Protein AF-A0A7S1CUL6-F1 (afdb_monomer_lite)

Structure (mmCIF, N/CA/C/O backbone):
data_AF-A0A7S1CUL6-F1
#
_entry.id   AF-A0A7S1CUL6-F1
#
loop_
_atom_site.group_PDB
_atom_site.id
_atom_site.type_symbol
_atom_site.label_atom_id
_atom_site.label_alt_id
_atom_site.label_comp_id
_atom_site.label_asym_id
_atom_site.label_entity_id
_atom_site.label_seq_id
_atom_site.pdbx_PDB_ins_code
_atom_site.Cartn_x
_atom_site.Cartn_y
_atom_site.Cartn_z
_atom_site.occupancy
_atom_site.B_iso_or_equiv
_atom_site.auth_seq_id
_atom_site.auth_comp_id
_atom_site.auth_asym_id
_atom_site.auth_atom_id
_atom_site.pdbx_PDB_model_num
ATOM 1 N N . SER A 1 1 ? -59.981 22.164 7.977 1.00 44.12 1 SER A N 1
ATOM 2 C CA . SER A 1 1 ? -59.259 21.421 6.934 1.00 44.12 1 SER A CA 1
ATOM 3 C C . SER A 1 1 ? -58.097 20.698 7.563 1.00 44.12 1 SER A C 1
ATOM 5 O O . SER A 1 1 ? -57.287 21.326 8.230 1.00 44.12 1 SER A O 1
ATOM 7 N N . ASN A 1 2 ? -58.126 19.378 7.432 1.00 44.59 2 ASN A N 1
ATOM 8 C CA . ASN A 1 2 ? -57.125 18.428 7.882 1.00 44.59 2 ASN A CA 1
ATOM 9 C C . ASN A 1 2 ? -56.043 18.311 6.802 1.00 44.59 2 ASN A C 1
ATOM 11 O O . ASN A 1 2 ? -56.402 18.066 5.654 1.00 44.59 2 ASN A O 1
ATOM 15 N N . THR A 1 3 ? -54.771 18.431 7.167 1.00 45.06 3 THR A N 1
ATOM 16 C CA . THR A 1 3 ? -53.662 17.840 6.403 1.00 45.06 3 THR A CA 1
ATOM 17 C C . THR A 1 3 ? -52.519 17.554 7.366 1.00 45.06 3 THR A C 1
ATOM 19 O O . THR A 1 3 ? -51.731 18.438 7.699 1.00 45.06 3 THR A O 1
ATOM 22 N N . ASN A 1 4 ? -52.481 16.296 7.810 1.00 48.25 4 ASN A N 1
ATOM 23 C CA . ASN A 1 4 ? -51.274 15.594 8.224 1.00 48.25 4 ASN A CA 1
ATOM 24 C C . ASN A 1 4 ? -50.180 15.808 7.172 1.00 48.25 4 ASN A C 1
ATOM 26 O O . ASN A 1 4 ? -50.456 15.687 5.977 1.00 48.25 4 ASN A O 1
ATOM 30 N N . ASN A 1 5 ? -48.948 16.055 7.605 1.00 57.91 5 ASN A N 1
ATOM 31 C CA . ASN A 1 5 ? -47.791 15.762 6.772 1.00 57.91 5 ASN A CA 1
ATOM 32 C C . ASN A 1 5 ? -46.821 14.933 7.608 1.00 57.91 5 ASN A C 1
ATOM 34 O O . ASN A 1 5 ? -45.945 15.451 8.300 1.00 57.91 5 ASN A O 1
ATOM 38 N N . ASP A 1 6 ? -47.104 13.635 7.605 1.00 50.56 6 ASP A N 1
ATOM 39 C CA . ASP A 1 6 ? -46.290 12.596 8.202 1.00 50.56 6 ASP A CA 1
ATOM 40 C C . ASP A 1 6 ? -44.943 12.496 7.474 1.00 50.56 6 ASP A C 1
ATOM 42 O O . ASP A 1 6 ? -44.876 12.402 6.251 1.00 50.56 6 ASP A O 1
ATOM 46 N N . ASN A 1 7 ? -43.878 12.515 8.274 1.00 57.72 7 ASN A N 1
ATOM 47 C CA . ASN A 1 7 ? -42.681 11.684 8.173 1.00 57.72 7 ASN A CA 1
ATOM 48 C C . ASN A 1 7 ? -42.241 11.188 6.786 1.00 57.72 7 ASN A C 1
ATOM 50 O O . ASN A 1 7 ? -42.813 10.258 6.222 1.00 57.72 7 ASN A O 1
ATOM 54 N N . ASN A 1 8 ? -41.038 11.607 6.391 1.00 45.16 8 ASN A N 1
ATOM 55 C CA . ASN A 1 8 ? -40.081 10.644 5.852 1.00 45.16 8 ASN A CA 1
ATOM 56 C C . ASN A 1 8 ? -38.661 11.003 6.303 1.00 45.16 8 ASN A C 1
ATOM 58 O O . ASN A 1 8 ? -37.866 11.595 5.574 1.00 45.16 8 ASN A O 1
ATOM 62 N N . ASN A 1 9 ? -38.372 10.631 7.553 1.00 52.50 9 ASN A N 1
ATOM 63 C CA . ASN A 1 9 ? -37.016 10.382 8.025 1.00 52.50 9 ASN A CA 1
ATOM 64 C C . ASN A 1 9 ? -36.413 9.282 7.150 1.00 52.50 9 ASN A C 1
ATOM 66 O O . ASN A 1 9 ? -36.594 8.100 7.424 1.00 52.50 9 ASN A O 1
ATOM 70 N N . ASN A 1 10 ? -35.693 9.676 6.105 1.00 48.91 10 ASN A N 1
ATOM 71 C CA . ASN A 1 10 ? -34.771 8.785 5.414 1.00 48.91 10 ASN A CA 1
ATOM 72 C C . ASN A 1 10 ? -33.357 9.051 5.937 1.00 48.91 10 ASN A C 1
ATOM 74 O O . ASN A 1 10 ? -32.415 9.292 5.184 1.00 48.91 10 ASN A O 1
ATOM 78 N N . ASP A 1 11 ? -33.241 9.069 7.265 1.00 50.19 11 ASP A N 1
ATOM 79 C CA . ASP A 1 11 ? -31.957 9.019 7.932 1.00 50.19 11 ASP A CA 1
ATOM 80 C C . ASP A 1 11 ? -31.503 7.564 7.843 1.00 50.19 11 ASP A C 1
ATOM 82 O O . ASP A 1 11 ? -31.771 6.729 8.702 1.00 50.19 11 ASP A O 1
ATOM 86 N N . ASN A 1 12 ? -30.877 7.236 6.713 1.00 51.62 12 ASN A N 1
ATOM 87 C CA . ASN A 1 12 ? -30.235 5.951 6.464 1.00 51.62 12 ASN A CA 1
ATOM 88 C C . ASN A 1 12 ? -28.915 5.876 7.257 1.00 51.62 12 ASN A C 1
ATOM 90 O O . ASN A 1 12 ? -27.887 5.412 6.765 1.00 51.62 12 ASN A O 1
ATOM 94 N N . SER A 1 13 ? -28.936 6.376 8.495 1.00 50.34 13 SER A N 1
ATOM 95 C CA . SER A 1 13 ? -27.923 6.175 9.512 1.00 50.34 13 SER A CA 1
ATOM 96 C C . SER A 1 13 ? -28.114 4.758 10.042 1.00 50.34 13 SER A C 1
ATOM 98 O O . SER A 1 13 ? -28.490 4.521 11.188 1.00 50.34 13 SER A O 1
ATOM 100 N N . ALA A 1 14 ? -27.850 3.773 9.175 1.00 55.56 14 ALA A N 1
ATOM 101 C CA . ALA A 1 14 ? -27.471 2.452 9.634 1.00 55.56 14 ALA A CA 1
ATOM 102 C C . ALA A 1 14 ? -26.231 2.668 10.498 1.00 55.56 14 ALA A C 1
ATOM 104 O O . ALA A 1 14 ? -25.107 2.767 10.010 1.00 55.56 14 ALA A O 1
ATOM 105 N N . SER A 1 15 ? -26.480 2.861 11.789 1.00 53.47 15 SER A N 1
ATOM 106 C CA . SER A 1 15 ? -25.482 2.873 12.827 1.00 53.47 15 SER A CA 1
ATOM 107 C C . SER A 1 15 ? -24.585 1.679 12.541 1.00 53.47 15 SER A C 1
ATOM 109 O O . SER A 1 15 ? -25.021 0.533 12.651 1.00 53.47 15 SER A O 1
ATOM 111 N N . LEU A 1 16 ? -23.328 1.933 12.172 1.00 56.50 16 LEU A N 1
ATOM 112 C CA . LEU A 1 16 ? -22.283 0.912 12.064 1.00 56.50 16 LEU A CA 1
ATOM 113 C C . LEU A 1 16 ? -21.975 0.290 13.446 1.00 56.50 16 LEU A C 1
ATOM 115 O O . LEU A 1 16 ? -20.897 -0.265 13.644 1.00 56.50 16 LEU A O 1
ATOM 119 N N . SER A 1 17 ? -22.904 0.364 14.414 1.00 57.41 17 SER A N 1
ATOM 120 C CA . SER A 1 17 ? -22.901 -0.354 15.684 1.00 57.41 17 SER A CA 1
ATOM 121 C C . SER A 1 17 ? -22.843 -1.852 15.410 1.00 57.41 17 SER A C 1
ATOM 123 O O . SER A 1 17 ? -23.861 -2.526 15.267 1.00 57.41 17 SER A O 1
ATOM 125 N N . GLY A 1 18 ? -21.619 -2.349 15.289 1.00 66.94 18 GLY A N 1
ATOM 126 C CA . GLY A 1 18 ? -21.303 -3.738 14.989 1.00 66.94 18 GLY A CA 1
ATOM 127 C C . GLY A 1 18 ? -20.045 -3.898 14.136 1.00 66.94 18 GLY A C 1
ATOM 128 O O . GLY A 1 18 ? -19.354 -4.905 14.272 1.00 66.94 18 GLY A O 1
ATOM 129 N N . VAL A 1 19 ? -19.694 -2.911 13.301 1.00 70.12 19 VAL A N 1
ATOM 130 C CA . VAL A 1 19 ? -18.480 -2.972 12.475 1.00 70.12 19 VAL A CA 1
ATOM 131 C C . VAL A 1 19 ? -17.288 -2.476 13.282 1.00 70.12 19 VAL A C 1
ATOM 133 O O . VAL A 1 19 ? -17.027 -1.283 13.403 1.00 70.12 19 VAL A O 1
ATOM 136 N N . ASN A 1 20 ? -16.546 -3.427 13.838 1.00 82.69 20 ASN A N 1
ATOM 137 C CA . ASN A 1 20 ? -15.356 -3.137 14.636 1.00 82.69 20 ASN A CA 1
ATOM 138 C C . ASN A 1 20 ? -14.073 -3.066 13.794 1.00 82.69 20 ASN A C 1
ATOM 140 O O . ASN A 1 20 ? -13.080 -2.503 14.254 1.00 82.69 20 ASN A O 1
ATOM 144 N N . VAL A 1 21 ? -14.090 -3.630 12.579 1.00 90.25 21 VAL A N 1
ATOM 145 C CA . VAL A 1 21 ? -12.920 -3.753 11.701 1.00 90.25 21 VAL A CA 1
ATOM 146 C C . VAL A 1 21 ? -13.286 -3.399 10.259 1.00 90.25 21 VAL A C 1
ATOM 148 O O . VAL A 1 21 ? -14.269 -3.918 9.736 1.00 90.25 21 VAL A O 1
ATOM 151 N N . ALA A 1 22 ? -12.467 -2.578 9.598 1.00 92.56 22 ALA A N 1
ATOM 152 C CA . ALA A 1 22 ? -12.503 -2.378 8.147 1.00 92.56 22 ALA A CA 1
ATOM 153 C C . ALA A 1 22 ? -11.261 -2.975 7.476 1.00 92.56 22 ALA A C 1
ATOM 155 O O . ALA A 1 22 ? -10.144 -2.800 7.961 1.00 92.56 22 ALA A O 1
ATOM 156 N N . VAL A 1 23 ? -11.441 -3.648 6.339 1.00 94.69 23 VAL A N 1
ATOM 157 C CA . VAL A 1 23 ? -10.332 -4.151 5.515 1.00 94.69 23 VAL A CA 1
ATOM 158 C C . VAL A 1 23 ? -10.138 -3.212 4.329 1.00 94.69 23 VAL A C 1
ATOM 160 O O . VAL A 1 23 ? -11.070 -2.980 3.563 1.00 94.69 23 VAL A O 1
ATOM 163 N N . LEU A 1 24 ? -8.932 -2.667 4.184 1.00 95.50 24 LEU A N 1
ATOM 164 C CA . LEU A 1 24 ? -8.557 -1.775 3.092 1.00 95.50 24 LEU A CA 1
ATOM 165 C C . LEU A 1 24 ? -7.802 -2.578 2.027 1.00 95.50 24 LEU A C 1
ATOM 167 O O . LEU A 1 24 ? -6.673 -3.018 2.254 1.00 95.50 24 LEU A O 1
ATOM 171 N N . LEU A 1 25 ? -8.452 -2.764 0.876 1.00 94.94 25 LEU A N 1
ATOM 172 C CA . LEU A 1 25 ? -7.919 -3.429 -0.315 1.00 94.94 25 LEU A CA 1
ATOM 173 C C . LEU A 1 25 ? -7.830 -2.397 -1.446 1.00 94.94 25 LEU A C 1
ATOM 175 O O . LEU A 1 25 ? -8.803 -2.173 -2.163 1.00 94.94 25 LEU A O 1
ATOM 179 N N . ALA A 1 26 ? -6.690 -1.721 -1.571 1.00 95.38 26 ALA A N 1
ATOM 180 C CA . ALA A 1 26 ? -6.495 -0.626 -2.524 1.00 95.38 26 ALA A CA 1
ATOM 181 C C . ALA A 1 26 ? -5.061 -0.619 -3.081 1.00 95.38 26 ALA A C 1
ATOM 183 O O . ALA A 1 26 ? -4.177 -1.262 -2.518 1.00 95.38 26 ALA A O 1
ATOM 184 N N . GLY A 1 27 ? -4.827 0.085 -4.195 1.00 94.69 27 GLY A N 1
ATOM 185 C CA . GLY A 1 27 ? -3.489 0.278 -4.773 1.00 94.69 27 GLY A CA 1
ATOM 186 C C . GLY A 1 27 ? -3.174 -0.555 -6.023 1.00 94.69 27 GLY A C 1
ATOM 187 O O . GLY A 1 27 ? -2.260 -0.224 -6.770 1.00 94.69 27 GLY A O 1
ATOM 188 N N . THR A 1 28 ? -3.905 -1.647 -6.289 1.00 95.56 28 THR A N 1
ATOM 189 C CA . THR A 1 28 ? -3.596 -2.521 -7.446 1.00 95.56 28 THR A CA 1
ATOM 190 C C . THR A 1 28 ? -3.883 -1.835 -8.785 1.00 95.56 28 THR A C 1
ATOM 192 O O . THR A 1 28 ? -3.120 -2.001 -9.736 1.00 95.56 28 THR A O 1
ATOM 195 N N . ASN A 1 29 ? -4.963 -1.051 -8.855 1.00 94.88 29 ASN A N 1
ATOM 196 C CA . ASN A 1 29 ? -5.388 -0.365 -10.080 1.00 94.88 29 ASN A CA 1
ATOM 197 C C . ASN A 1 29 ? -4.544 0.875 -10.389 1.00 94.88 29 ASN A C 1
ATOM 199 O O . ASN A 1 29 ? -4.561 1.354 -11.515 1.00 94.88 29 ASN A O 1
ATOM 203 N N . ASP A 1 30 ? -3.794 1.361 -9.408 1.00 94.38 30 ASP A N 1
ATOM 204 C CA . ASP A 1 30 ? -2.888 2.494 -9.540 1.00 94.38 30 ASP A CA 1
ATOM 205 C C . ASP A 1 30 ? -1.578 2.082 -10.239 1.00 94.38 30 ASP A C 1
ATOM 207 O O . ASP A 1 30 ? -0.907 2.903 -10.862 1.00 94.38 30 ASP A O 1
ATOM 211 N N . LEU A 1 31 ? -1.204 0.795 -10.192 1.00 94.56 31 LEU A N 1
ATOM 212 C CA . LEU A 1 31 ? 0.065 0.332 -10.764 1.00 94.56 31 LEU A CA 1
ATOM 213 C C . LEU A 1 31 ? 0.225 0.676 -12.255 1.00 94.56 31 LEU A C 1
ATOM 215 O O . LEU A 1 31 ? 1.281 1.202 -12.599 1.00 94.56 31 LEU A O 1
ATOM 219 N N . PRO A 1 32 ? -0.758 0.432 -13.146 1.00 93.25 32 PRO A N 1
ATOM 220 C CA . PRO A 1 32 ? -0.596 0.752 -14.562 1.00 93.25 32 PRO A CA 1
ATOM 221 C C . PRO A 1 32 ? -0.507 2.252 -14.854 1.00 93.25 32 PRO A C 1
ATOM 223 O O . PRO A 1 32 ? 0.101 2.636 -15.848 1.00 93.25 32 PRO A O 1
ATOM 226 N N . GLU A 1 33 ? -1.103 3.092 -14.006 1.00 91.56 33 GLU A N 1
ATOM 227 C CA . GLU A 1 33 ? -1.102 4.548 -14.175 1.00 91.56 33 GLU A CA 1
ATOM 228 C C . GLU A 1 33 ? 0.230 5.170 -13.742 1.00 91.56 33 GLU A C 1
ATOM 230 O O . GLU A 1 33 ? 0.718 6.102 -14.379 1.00 91.56 33 GLU A O 1
ATOM 235 N N . TYR A 1 34 ? 0.843 4.637 -12.683 1.00 90.69 34 TYR A N 1
ATOM 236 C CA . TYR A 1 34 ? 1.976 5.287 -12.025 1.00 90.69 34 TYR A CA 1
ATOM 237 C C . TYR A 1 34 ? 3.325 4.571 -12.186 1.00 90.69 34 TYR A C 1
ATOM 239 O O . TYR A 1 34 ? 4.374 5.161 -11.898 1.00 90.69 34 TYR A O 1
ATOM 247 N N . ALA A 1 35 ? 3.346 3.314 -12.639 1.00 89.12 35 ALA A N 1
ATOM 248 C CA . ALA A 1 35 ? 4.576 2.536 -12.771 1.00 89.12 35 ALA A CA 1
ATOM 249 C C . ALA A 1 35 ? 5.579 3.193 -13.736 1.00 89.12 35 ALA A C 1
ATOM 251 O O . ALA A 1 35 ? 5.343 3.295 -14.936 1.00 89.12 35 ALA A O 1
ATOM 252 N N . GLY A 1 36 ? 6.738 3.600 -13.207 1.00 83.19 36 GLY A N 1
ATOM 253 C CA . GLY A 1 36 ? 7.822 4.206 -13.991 1.00 83.19 36 GLY A CA 1
ATOM 254 C C . GLY A 1 36 ? 7.596 5.666 -14.399 1.00 83.19 36 GLY A C 1
ATOM 255 O O . GLY A 1 36 ? 8.403 6.196 -15.158 1.00 83.19 36 GLY A O 1
ATOM 256 N N . VAL A 1 37 ? 6.533 6.315 -13.906 1.00 82.31 37 VAL A N 1
ATOM 257 C CA . VAL A 1 37 ? 6.159 7.684 -14.305 1.00 82.31 37 VAL A CA 1
ATOM 258 C C . VAL A 1 37 ? 6.719 8.733 -13.345 1.00 82.31 37 VAL A C 1
ATOM 260 O O . VAL A 1 37 ? 7.315 9.714 -13.789 1.00 82.31 37 VAL A O 1
ATOM 263 N N . THR A 1 38 ? 6.553 8.548 -12.030 1.00 78.50 38 THR A N 1
ATOM 264 C CA . THR A 1 38 ? 7.016 9.525 -11.031 1.00 78.50 38 THR A CA 1
ATOM 265 C C . THR A 1 38 ? 7.700 8.869 -9.836 1.00 78.50 38 THR A C 1
ATOM 267 O O . THR A 1 38 ? 7.307 7.800 -9.369 1.00 78.50 38 THR A O 1
ATOM 270 N N . ASN A 1 39 ? 8.714 9.551 -9.293 1.00 79.75 39 ASN A N 1
ATOM 271 C CA . ASN A 1 39 ? 9.438 9.099 -8.100 1.00 79.75 39 ASN A CA 1
ATOM 272 C C . ASN A 1 39 ? 8.585 9.163 -6.818 1.00 79.75 39 ASN A C 1
ATOM 274 O O . ASN A 1 39 ? 8.938 8.540 -5.823 1.00 79.75 39 ASN A O 1
ATOM 278 N N . ASP A 1 40 ? 7.482 9.918 -6.826 1.00 92.19 40 ASP A N 1
ATOM 279 C CA . ASP A 1 40 ? 6.620 10.158 -5.661 1.00 92.19 40 ASP A CA 1
ATOM 280 C C . ASP A 1 40 ? 5.313 9.344 -5.666 1.00 92.19 40 ASP A C 1
ATOM 282 O O . ASP A 1 40 ? 4.497 9.479 -4.751 1.00 92.19 40 ASP A O 1
ATOM 286 N N . ALA A 1 41 ? 5.100 8.495 -6.677 1.00 94.25 41 ALA A N 1
ATOM 287 C CA . ALA A 1 41 ? 3.852 7.759 -6.849 1.00 94.25 41 ALA A CA 1
ATOM 288 C C . ALA A 1 41 ? 3.496 6.879 -5.646 1.00 94.25 41 ALA A C 1
ATOM 290 O O . ALA A 1 41 ? 2.353 6.899 -5.191 1.00 94.25 41 ALA A O 1
ATOM 291 N N . SER A 1 42 ? 4.467 6.139 -5.096 1.00 95.44 42 SER A N 1
ATOM 292 C CA . SER A 1 42 ? 4.208 5.274 -3.941 1.00 95.44 42 SER A CA 1
ATOM 293 C C . SER A 1 42 ? 3.716 6.085 -2.747 1.00 95.44 42 SER A C 1
ATOM 295 O O . SER A 1 42 ? 2.735 5.709 -2.116 1.00 95.44 42 SER A O 1
ATOM 297 N N . THR A 1 43 ? 4.32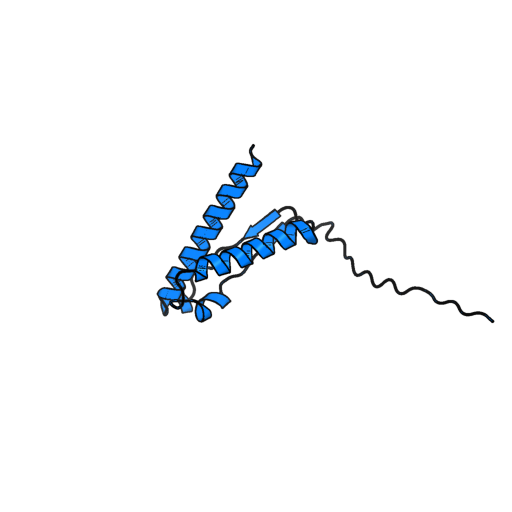7 7.242 -2.487 1.00 95.88 43 THR A N 1
ATOM 298 C CA . THR A 1 43 ? 3.933 8.130 -1.390 1.00 95.88 43 THR A CA 1
ATOM 299 C C . THR A 1 43 ? 2.524 8.681 -1.576 1.00 95.88 43 THR A C 1
ATOM 301 O O . THR A 1 43 ? 1.757 8.685 -0.617 1.00 95.88 43 THR A O 1
ATOM 304 N N . LYS A 1 44 ? 2.143 9.085 -2.794 1.00 95.75 44 LYS A N 1
ATOM 305 C CA . LYS A 1 44 ? 0.775 9.547 -3.087 1.00 95.75 44 LYS A CA 1
ATOM 306 C C . LYS A 1 44 ? -0.261 8.452 -2.835 1.00 95.75 44 LYS A C 1
ATOM 308 O O . LYS A 1 44 ? -1.230 8.683 -2.118 1.00 95.75 44 LYS A O 1
ATOM 313 N N . ILE A 1 45 ? -0.023 7.249 -3.358 1.00 96.56 45 ILE A N 1
ATOM 314 C CA . ILE A 1 45 ? -0.934 6.107 -3.192 1.00 96.56 45 ILE A CA 1
ATOM 315 C C . ILE A 1 45 ? -1.057 5.731 -1.707 1.00 96.56 45 ILE A C 1
ATOM 317 O O . ILE A 1 45 ? -2.161 5.552 -1.193 1.00 96.56 45 ILE A O 1
ATOM 321 N N . VAL A 1 46 ? 0.065 5.686 -0.981 1.00 97.44 46 VAL A N 1
ATOM 322 C CA . VAL A 1 46 ? 0.090 5.427 0.468 1.00 97.44 46 VAL A CA 1
ATOM 323 C C . VAL A 1 46 ? -0.709 6.486 1.230 1.00 97.44 46 VAL A C 1
ATOM 325 O O . VAL A 1 46 ? -1.516 6.134 2.089 1.00 97.44 46 VAL A O 1
ATOM 328 N N . GLN A 1 47 ? -0.548 7.771 0.903 1.00 97.31 47 GLN A N 1
ATOM 329 C CA . GLN A 1 47 ? -1.319 8.854 1.522 1.00 97.31 47 GLN A CA 1
ATOM 330 C C . GLN A 1 47 ? -2.823 8.709 1.272 1.00 97.31 47 GLN A C 1
ATOM 332 O O . GLN A 1 47 ? -3.608 8.911 2.198 1.00 97.31 47 GLN A O 1
ATOM 337 N N . SER A 1 48 ? -3.237 8.301 0.071 1.00 97.19 48 SER A N 1
ATOM 338 C CA . SER A 1 48 ? -4.644 8.009 -0.220 1.00 97.19 48 SER A CA 1
ATOM 339 C C . SER A 1 48 ? -5.184 6.858 0.635 1.00 97.19 48 SER A C 1
ATOM 341 O O . SER A 1 48 ? -6.273 6.974 1.197 1.00 97.19 48 SER A O 1
ATOM 343 N N . ILE A 1 49 ? -4.416 5.777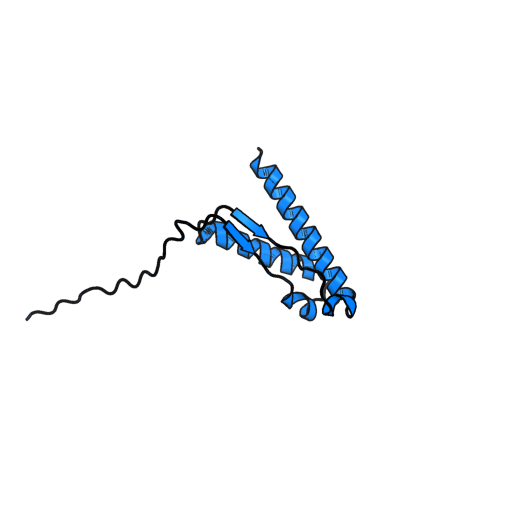 0.809 1.00 97.38 49 ILE A N 1
ATOM 344 C CA . ILE A 1 49 ? -4.802 4.635 1.658 1.00 97.38 49 ILE A CA 1
ATOM 345 C C . ILE A 1 49 ? -4.887 5.045 3.138 1.00 97.38 49 ILE A C 1
ATOM 347 O O . ILE A 1 49 ? -5.841 4.680 3.828 1.00 97.38 49 ILE A O 1
ATOM 351 N N . ILE A 1 50 ? -3.944 5.856 3.626 1.00 96.69 50 ILE A N 1
ATOM 352 C CA . ILE A 1 50 ? -3.994 6.434 4.979 1.00 96.69 50 ILE A CA 1
ATOM 353 C C . ILE A 1 50 ? -5.228 7.334 5.136 1.00 96.69 50 ILE A C 1
ATOM 355 O O . ILE A 1 50 ? -5.901 7.285 6.165 1.00 96.69 50 ILE A O 1
ATOM 359 N N . GLY A 1 51 ? -5.577 8.111 4.109 1.00 96.12 51 GLY A N 1
ATOM 360 C CA . GLY A 1 51 ? -6.801 8.911 4.088 1.00 96.12 51 GLY A CA 1
ATOM 361 C C . GLY A 1 51 ? -8.063 8.058 4.246 1.00 96.12 51 GLY A C 1
ATOM 362 O O . GLY A 1 51 ? -8.951 8.414 5.021 1.00 96.12 51 GLY A O 1
ATOM 363 N N . LEU A 1 52 ? -8.129 6.891 3.594 1.00 95.31 52 LEU A N 1
ATOM 364 C CA . LEU A 1 52 ? -9.233 5.940 3.785 1.00 95.31 52 LEU A CA 1
ATOM 365 C C . LEU A 1 52 ? -9.309 5.441 5.231 1.00 95.31 52 LEU A C 1
ATOM 367 O O . LEU A 1 52 ? -10.388 5.451 5.821 1.00 95.31 52 LEU A O 1
ATOM 371 N N . HIS A 1 53 ? -8.172 5.071 5.827 1.00 94.38 53 HIS A N 1
ATOM 372 C CA . HIS A 1 53 ? -8.107 4.708 7.245 1.00 94.38 53 HIS A CA 1
ATOM 373 C C . HIS A 1 53 ? -8.661 5.830 8.142 1.00 94.38 53 HIS A C 1
ATOM 375 O O . HIS A 1 53 ? -9.529 5.585 8.983 1.00 94.38 53 HIS A O 1
ATOM 381 N N . GLN A 1 54 ? -8.226 7.072 7.924 1.00 93.88 54 GLN A N 1
ATOM 382 C CA . GLN A 1 54 ? -8.689 8.229 8.693 1.00 93.88 54 GLN A CA 1
ATOM 383 C C . GLN A 1 54 ? -10.197 8.460 8.545 1.00 93.88 54 GLN A C 1
ATOM 385 O O . GLN A 1 54 ? -10.863 8.805 9.523 1.00 93.88 54 GLN A O 1
ATOM 390 N N . LEU A 1 55 ? -10.763 8.249 7.354 1.00 92.88 55 LEU A N 1
ATOM 391 C CA . LEU A 1 55 ? -12.208 8.331 7.128 1.00 92.88 55 LEU A CA 1
ATOM 392 C C . LEU A 1 55 ? -12.965 7.222 7.873 1.00 92.88 55 LEU A C 1
ATOM 394 O O . LEU A 1 55 ? -13.989 7.510 8.498 1.00 92.88 55 LEU A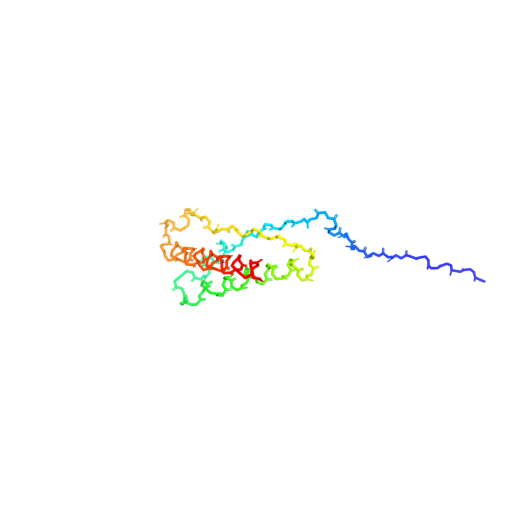 O 1
ATOM 398 N N . CYS A 1 56 ? -12.452 5.987 7.872 1.00 90.69 56 CYS A N 1
ATOM 399 C CA . CYS A 1 56 ? -13.031 4.879 8.638 1.00 90.69 56 CYS A CA 1
ATOM 400 C C . CYS A 1 56 ? -13.098 5.199 10.139 1.00 90.69 56 CYS A C 1
ATOM 402 O O . CYS A 1 56 ? -14.142 4.987 10.757 1.00 90.69 56 CYS A O 1
ATOM 404 N N . VAL A 1 57 ? -12.023 5.755 10.705 1.00 88.94 57 VAL A N 1
ATOM 405 C CA . VAL A 1 57 ? -11.956 6.108 12.132 1.00 88.94 57 VAL A CA 1
ATOM 406 C C . VAL A 1 57 ? -12.836 7.317 12.456 1.00 88.94 57 VAL A C 1
ATOM 408 O O . VAL A 1 57 ? -13.693 7.242 13.333 1.00 88.94 57 VAL A O 1
ATOM 411 N N . SER A 1 58 ? -12.649 8.433 11.745 1.00 88.62 58 SER A N 1
ATOM 412 C CA . SER A 1 58 ? -13.267 9.720 12.101 1.00 88.62 58 SER A CA 1
ATOM 413 C C . SER A 1 58 ? -14.748 9.826 11.743 1.00 88.62 58 SER A C 1
ATOM 415 O O . SER A 1 58 ? -15.497 10.483 12.461 1.00 88.62 58 SER A O 1
ATOM 417 N N . ARG A 1 59 ? -15.178 9.208 10.634 1.00 84.00 59 ARG A N 1
ATOM 418 C CA . ARG A 1 59 ? -16.561 9.302 10.137 1.00 84.00 59 ARG A CA 1
ATOM 419 C C . ARG A 1 59 ? -17.331 8.000 10.285 1.00 84.00 59 ARG A C 1
ATOM 421 O O . ARG A 1 59 ? -18.529 8.035 10.535 1.00 84.00 59 ARG A O 1
ATOM 428 N N . GLY A 1 60 ? -16.655 6.864 10.116 1.00 78.56 60 GLY A N 1
ATOM 429 C CA . GLY A 1 60 ? -17.276 5.542 10.223 1.00 78.56 60 GLY A CA 1
ATOM 430 C C . GLY A 1 60 ? -17.388 5.015 11.655 1.00 78.56 60 GLY A C 1
ATOM 431 O O . GLY A 1 60 ? -18.094 4.036 11.876 1.00 78.56 60 GLY A O 1
ATOM 432 N N . GLY A 1 61 ? -16.683 5.621 12.620 1.00 83.50 61 GLY A N 1
ATOM 433 C CA . GLY A 1 61 ? -16.614 5.125 14.000 1.00 83.50 61 GLY A CA 1
ATOM 434 C C . GLY A 1 61 ? -15.895 3.774 14.138 1.00 83.50 61 GLY A C 1
ATOM 435 O O . GLY A 1 61 ? -16.011 3.114 15.171 1.00 83.50 61 GLY A O 1
ATOM 436 N N . ILE A 1 62 ? -15.160 3.349 13.105 1.00 87.50 62 ILE A N 1
ATOM 437 C CA . ILE A 1 62 ? -14.469 2.060 13.055 1.00 87.50 62 ILE A CA 1
ATOM 438 C C . ILE A 1 62 ? -13.133 2.192 13.785 1.00 87.50 62 ILE A C 1
ATOM 440 O O . ILE A 1 62 ? -12.285 2.990 13.399 1.00 87.50 62 ILE A O 1
ATOM 444 N N . ARG A 1 63 ? -12.919 1.390 14.832 1.00 83.19 63 ARG A N 1
ATOM 445 C CA . ARG A 1 63 ? -11.715 1.503 15.679 1.00 83.19 63 ARG A CA 1
ATOM 446 C C . ARG A 1 63 ? -10.492 0.795 15.114 1.00 83.19 63 ARG A C 1
ATOM 448 O O . ARG A 1 63 ? -9.371 1.153 15.461 1.00 83.19 63 ARG A O 1
ATOM 455 N N . HIS A 1 64 ? -10.696 -0.210 14.268 1.00 89.00 64 HIS A N 1
ATOM 456 C CA . HIS A 1 64 ? -9.610 -1.021 13.735 1.00 89.00 64 HIS A CA 1
ATOM 457 C C . HIS A 1 64 ? -9.684 -1.100 12.217 1.00 89.00 64 HIS A C 1
ATOM 459 O O . HIS A 1 64 ? -10.739 -1.331 11.630 1.00 89.00 64 HIS A O 1
ATOM 465 N N . THR A 1 65 ? -8.537 -0.959 11.567 1.00 93.38 65 THR A N 1
ATOM 466 C CA . THR A 1 65 ? -8.416 -1.179 10.127 1.00 93.38 65 THR A CA 1
ATOM 467 C C . THR A 1 65 ? -7.288 -2.150 9.844 1.00 93.38 65 THR A C 1
ATOM 469 O O . THR A 1 65 ? -6.241 -2.078 10.487 1.00 93.38 65 THR A O 1
ATOM 472 N N . VAL A 1 66 ? -7.468 -2.999 8.841 1.00 94.50 66 VAL A N 1
ATOM 473 C CA . VAL A 1 66 ? -6.429 -3.885 8.315 1.00 94.50 66 VAL A CA 1
ATOM 474 C C . VAL A 1 66 ? -6.155 -3.478 6.875 1.00 94.50 66 VAL A C 1
ATOM 476 O O . VAL A 1 66 ? -7.029 -3.615 6.024 1.00 94.50 66 VAL A O 1
ATOM 479 N N . ALA A 1 67 ? -4.957 -2.969 6.599 1.00 95.00 67 ALA A N 1
ATOM 480 C CA . ALA A 1 67 ? -4.498 -2.745 5.233 1.00 95.00 67 ALA A CA 1
ATOM 481 C C . ALA A 1 67 ? -3.824 -4.017 4.713 1.00 95.00 67 ALA A C 1
ATOM 483 O O . ALA A 1 67 ? -2.952 -4.575 5.382 1.00 95.00 67 ALA A O 1
ATOM 484 N N . VAL A 1 68 ? -4.225 -4.475 3.529 1.00 95.50 68 VAL A N 1
ATOM 485 C CA . VAL A 1 68 ? -3.574 -5.604 2.855 1.00 95.50 68 VAL A CA 1
ATOM 486 C C . VAL A 1 68 ? -2.661 -5.045 1.776 1.00 95.50 68 VAL A C 1
ATOM 488 O O . VAL A 1 68 ? -3.090 -4.227 0.964 1.00 95.50 68 VAL A O 1
ATOM 491 N N . GLY A 1 69 ? -1.400 -5.479 1.780 1.00 96.25 69 GLY A N 1
ATOM 492 C CA . GLY A 1 69 ? -0.449 -5.102 0.740 1.00 96.25 69 GLY A CA 1
ATOM 493 C C . GLY A 1 69 ? -0.914 -5.552 -0.646 1.00 96.25 69 GLY A C 1
ATOM 494 O O . GLY A 1 69 ? -1.643 -6.535 -0.787 1.00 96.25 69 GLY A O 1
ATOM 495 N N . ILE A 1 70 ? -0.466 -4.843 -1.677 1.00 97.75 70 ILE A N 1
ATOM 496 C CA . ILE A 1 70 ? -0.720 -5.196 -3.070 1.00 97.75 70 ILE A CA 1
ATOM 497 C C . ILE A 1 70 ? -0.022 -6.534 -3.349 1.00 97.75 70 ILE A C 1
ATOM 499 O O . ILE A 1 70 ? 1.206 -6.607 -3.233 1.00 97.75 70 ILE A O 1
ATOM 503 N N . PRO A 1 71 ? -0.762 -7.601 -3.693 1.00 96.31 71 PRO A N 1
ATOM 504 C CA . PRO A 1 71 ? -0.160 -8.901 -3.945 1.00 96.31 71 PRO A CA 1
ATOM 505 C C . PRO A 1 71 ? 0.599 -8.907 -5.283 1.00 96.31 71 PRO A C 1
ATOM 507 O O . PRO A 1 71 ? 0.286 -8.110 -6.176 1.00 96.31 71 PRO A O 1
ATOM 510 N N . PRO A 1 72 ? 1.551 -9.839 -5.472 1.00 95.94 72 PRO A N 1
ATOM 511 C CA . PRO A 1 72 ? 2.132 -10.108 -6.782 1.00 95.94 72 PRO A CA 1
ATOM 512 C C . PRO A 1 72 ? 1.058 -10.447 -7.821 1.00 95.94 72 PRO A C 1
ATOM 514 O O . PRO A 1 72 ? 0.074 -11.123 -7.516 1.00 95.94 72 PRO A O 1
ATOM 517 N N . SER A 1 73 ? 1.256 -10.020 -9.068 1.00 96.00 73 SER A N 1
ATOM 518 C CA . SER A 1 73 ? 0.326 -10.304 -10.167 1.00 96.00 73 SER A CA 1
ATOM 519 C C . SER A 1 73 ? 1.051 -10.604 -11.476 1.00 96.00 73 SER A C 1
ATOM 521 O O . SER A 1 73 ? 2.215 -10.244 -11.653 1.00 96.00 73 SER A O 1
ATOM 523 N N . ALA A 1 74 ? 0.347 -11.223 -12.430 1.00 96.75 74 ALA A N 1
ATOM 524 C CA . ALA A 1 74 ? 0.878 -11.443 -13.776 1.00 96.75 74 ALA A CA 1
ATOM 525 C C . ALA A 1 74 ? 1.311 -10.122 -14.437 1.00 96.75 74 ALA A C 1
ATOM 527 O O . ALA A 1 74 ? 2.357 -10.061 -15.073 1.00 96.75 74 ALA A O 1
ATOM 528 N N . TYR A 1 75 ? 0.563 -9.032 -14.223 1.00 95.56 75 TYR A N 1
ATOM 529 C CA . TYR A 1 75 ? 0.938 -7.712 -14.732 1.00 95.56 75 TYR A CA 1
ATOM 530 C C . TYR A 1 75 ? 2.324 -7.277 -14.233 1.00 95.56 75 TYR A C 1
ATOM 532 O O . TYR A 1 75 ? 3.159 -6.874 -15.040 1.00 95.56 75 TYR A O 1
ATOM 540 N N . GLN A 1 76 ? 2.595 -7.437 -12.934 1.00 97.12 76 GLN A N 1
ATOM 541 C CA . GLN A 1 76 ? 3.881 -7.095 -12.316 1.00 97.12 76 GLN A CA 1
ATOM 542 C C . GLN A 1 76 ? 5.039 -7.967 -12.825 1.00 97.12 76 GLN A C 1
ATOM 544 O O . GLN A 1 76 ? 6.162 -7.482 -12.920 1.00 97.12 76 GLN A O 1
ATOM 549 N N . GLN A 1 77 ? 4.779 -9.224 -13.202 1.00 96.75 77 GLN A N 1
ATOM 550 C CA . GLN A 1 77 ? 5.799 -10.098 -13.798 1.00 96.75 77 GLN A CA 1
ATOM 551 C C . GLN A 1 77 ? 6.280 -9.578 -15.159 1.00 96.75 77 GLN A C 1
ATOM 553 O O . GLN A 1 77 ? 7.467 -9.666 -15.465 1.00 96.75 77 GLN A O 1
ATOM 558 N N . TYR A 1 78 ? 5.372 -9.015 -15.961 1.00 96.75 78 TYR A N 1
ATOM 559 C CA . TYR A 1 78 ? 5.699 -8.455 -17.277 1.00 96.75 78 TYR A CA 1
ATOM 560 C C . TYR A 1 78 ? 6.072 -6.965 -17.238 1.00 96.75 78 TYR A C 1
ATOM 562 O O . TYR A 1 78 ? 6.603 -6.448 -18.217 1.00 96.75 78 TYR A O 1
ATOM 570 N N . HIS A 1 79 ? 5.831 -6.279 -16.116 1.00 96.12 79 HIS A N 1
ATOM 571 C CA . HIS A 1 79 ? 6.108 -4.852 -15.935 1.00 96.12 79 HIS A CA 1
ATOM 572 C C . HIS A 1 79 ? 6.924 -4.6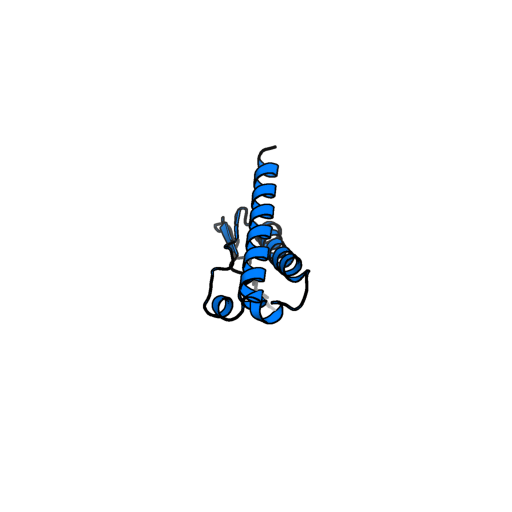30 -14.651 1.00 96.12 79 HIS A C 1
ATOM 574 O O . HIS A 1 79 ? 6.355 -4.282 -13.613 1.00 96.12 79 HIS A O 1
ATOM 580 N N . PRO A 1 80 ? 8.264 -4.783 -14.696 1.00 95.75 80 PRO A N 1
ATOM 581 C CA . PRO A 1 80 ? 9.120 -4.636 -13.517 1.00 95.75 80 PRO A CA 1
ATOM 582 C C . PRO A 1 80 ? 8.936 -3.320 -12.739 1.00 95.75 80 PRO A C 1
ATOM 584 O O . PRO A 1 80 ? 8.910 -3.375 -11.510 1.00 95.75 80 PRO A O 1
ATOM 587 N N . PRO A 1 81 ? 8.719 -2.149 -13.380 1.00 95.94 81 PRO A N 1
ATOM 588 C CA . PRO A 1 81 ? 8.424 -0.919 -12.641 1.00 95.94 81 PRO A CA 1
ATOM 589 C C . PRO A 1 81 ? 7.155 -1.004 -11.781 1.00 95.94 81 PRO A C 1
ATOM 591 O O . PRO A 1 81 ? 7.107 -0.397 -10.715 1.00 95.94 81 PRO A O 1
ATOM 594 N N . ALA A 1 82 ? 6.149 -1.781 -12.198 1.00 96.75 82 ALA A N 1
ATOM 595 C CA . ALA A 1 82 ? 4.935 -2.004 -11.417 1.00 96.75 82 ALA A CA 1
ATOM 596 C C . ALA A 1 82 ? 5.196 -2.897 -10.197 1.00 96.75 82 ALA A C 1
ATOM 598 O O . ALA A 1 82 ? 4.648 -2.634 -9.129 1.00 96.75 82 ALA A O 1
ATOM 599 N N . ALA A 1 83 ? 6.058 -3.912 -10.329 1.00 97.00 83 ALA A N 1
ATOM 600 C CA . ALA A 1 83 ? 6.499 -4.731 -9.198 1.00 97.00 83 ALA A CA 1
ATOM 601 C C . ALA A 1 83 ? 7.266 -3.885 -8.168 1.00 97.00 83 ALA A C 1
ATOM 603 O O . ALA A 1 83 ? 6.971 -3.932 -6.975 1.00 97.00 83 ALA A O 1
ATOM 604 N N . THR A 1 84 ? 8.202 -3.053 -8.635 1.00 96.44 84 THR A N 1
ATOM 605 C CA . THR A 1 84 ? 8.948 -2.122 -7.777 1.00 96.44 84 THR A CA 1
ATOM 606 C C . THR A 1 84 ? 8.014 -1.139 -7.075 1.00 96.44 84 THR A C 1
ATOM 608 O O . THR A 1 84 ? 8.130 -0.937 -5.869 1.00 96.44 84 THR A O 1
ATOM 611 N N . LEU A 1 85 ? 7.056 -0.556 -7.800 1.00 97.00 85 LEU A N 1
ATOM 612 C CA . LEU A 1 85 ? 6.078 0.359 -7.216 1.00 97.00 85 LEU A CA 1
ATOM 613 C C . LEU A 1 85 ? 5.218 -0.333 -6.145 1.00 97.00 85 LEU A C 1
ATOM 615 O O . LEU A 1 85 ? 5.058 0.218 -5.057 1.00 97.00 85 LEU A O 1
ATOM 619 N N . ALA A 1 86 ? 4.719 -1.544 -6.416 1.00 97.75 86 ALA A N 1
ATOM 620 C CA . ALA A 1 86 ? 3.945 -2.327 -5.452 1.00 97.75 86 ALA A CA 1
ATOM 621 C C . ALA A 1 86 ? 4.748 -2.624 -4.174 1.00 97.75 86 ALA A C 1
ATOM 623 O O . ALA A 1 86 ? 4.235 -2.435 -3.071 1.00 97.75 86 ALA A O 1
ATOM 624 N N . ASN A 1 87 ? 6.020 -3.012 -4.311 1.00 97.50 87 ASN A N 1
ATOM 625 C CA . ASN A 1 87 ? 6.910 -3.241 -3.171 1.00 97.50 87 ASN A CA 1
ATOM 626 C C . ASN A 1 87 ? 7.114 -1.966 -2.347 1.00 97.50 87 ASN A C 1
ATOM 628 O O . ASN A 1 87 ? 6.914 -1.992 -1.135 1.00 97.50 87 ASN A O 1
ATOM 632 N N . ASN A 1 88 ? 7.403 -0.837 -2.998 1.00 97.06 88 ASN A N 1
ATOM 633 C CA . ASN A 1 88 ? 7.590 0.443 -2.312 1.00 97.06 88 ASN A CA 1
ATOM 634 C C . ASN A 1 88 ? 6.324 0.881 -1.552 1.00 97.06 88 ASN A C 1
ATOM 636 O O . ASN A 1 88 ? 6.421 1.394 -0.438 1.00 97.06 88 ASN A O 1
ATOM 640 N N . ILE A 1 89 ? 5.133 0.686 -2.132 1.00 97.56 89 ILE A N 1
ATOM 641 C CA . ILE A 1 89 ? 3.851 0.962 -1.459 1.00 97.56 89 ILE A CA 1
ATOM 642 C C . ILE A 1 89 ? 3.696 0.065 -0.226 1.00 97.56 89 ILE A C 1
ATOM 644 O O . ILE A 1 89 ? 3.379 0.556 0.858 1.00 97.56 89 ILE A O 1
ATOM 648 N N . ASN A 1 90 ? 3.944 -1.237 -0.380 1.00 98.25 90 ASN A N 1
ATOM 649 C CA . ASN A 1 90 ?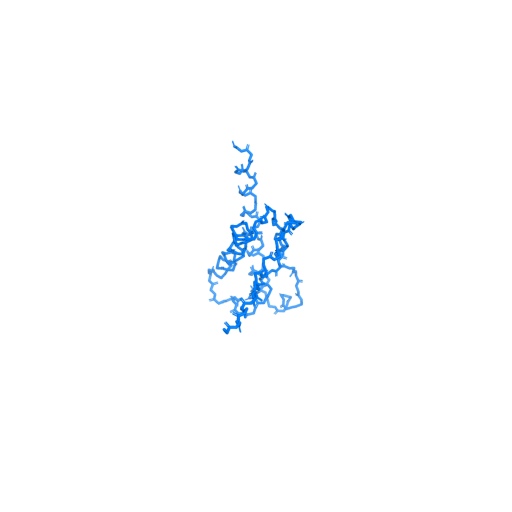 3.806 -2.215 0.697 1.00 98.25 90 ASN A CA 1
ATOM 650 C C . ASN A 1 90 ? 4.768 -1.933 1.860 1.00 98.25 90 ASN A C 1
ATOM 652 O O . ASN A 1 90 ? 4.349 -1.977 3.016 1.00 98.25 90 ASN A O 1
ATOM 656 N N . GLU A 1 91 ? 6.027 -1.595 1.573 1.00 97.81 91 GLU A N 1
ATOM 657 C CA . GLU A 1 91 ? 7.024 -1.224 2.584 1.00 97.81 9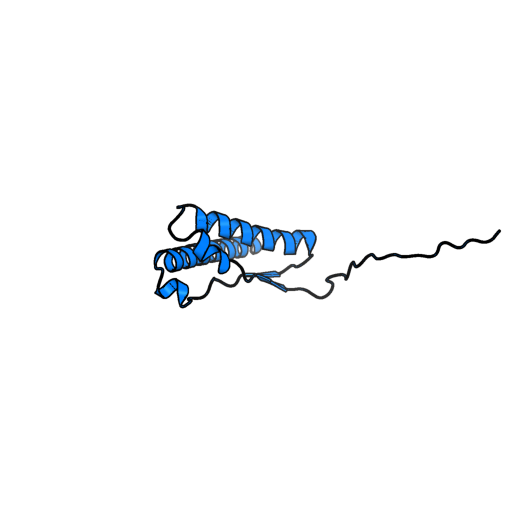1 GLU A CA 1
ATOM 658 C C . GLU A 1 91 ? 6.625 0.053 3.333 1.00 97.81 91 GLU A C 1
ATOM 660 O O . GLU A 1 91 ? 6.641 0.083 4.564 1.00 97.81 91 GLU A O 1
ATOM 665 N N . GLN A 1 92 ? 6.194 1.096 2.616 1.00 97.19 92 GLN A N 1
ATOM 666 C CA . GLN A 1 92 ? 5.750 2.348 3.238 1.00 97.19 92 GLN A CA 1
ATOM 667 C C . GLN A 1 92 ? 4.508 2.149 4.121 1.00 97.19 92 GLN A C 1
ATOM 669 O O . GLN A 1 92 ? 4.469 2.664 5.242 1.00 97.19 92 GLN A O 1
ATOM 674 N N . LEU A 1 93 ? 3.518 1.369 3.666 1.00 96.88 93 LEU A N 1
ATOM 675 C CA . LEU A 1 93 ? 2.356 1.004 4.485 1.00 96.88 93 LEU A CA 1
ATOM 676 C C . LEU A 1 93 ? 2.770 0.209 5.724 1.00 96.88 93 LEU A C 1
ATOM 678 O O . LEU A 1 93 ? 2.283 0.487 6.819 1.00 96.88 93 LEU A O 1
ATOM 682 N N . HIS A 1 94 ? 3.690 -0.746 5.574 1.00 96.94 94 HIS A N 1
ATOM 683 C CA . HIS A 1 94 ? 4.189 -1.536 6.693 1.00 96.94 94 HIS A CA 1
ATOM 684 C C . HIS A 1 94 ? 4.859 -0.653 7.753 1.00 96.94 94 HIS A C 1
ATOM 686 O O . HIS A 1 94 ? 4.523 -0.748 8.935 1.00 96.94 94 HIS A O 1
ATOM 692 N N . HIS A 1 95 ? 5.744 0.257 7.336 1.00 97.06 95 HIS A N 1
ATOM 693 C CA . HIS A 1 95 ? 6.389 1.212 8.235 1.00 97.06 95 HIS A CA 1
ATOM 694 C C . HIS A 1 95 ? 5.383 2.126 8.934 1.00 97.06 95 HIS A C 1
ATOM 696 O O . HIS A 1 95 ? 5.477 2.316 10.148 1.00 97.06 95 HIS A O 1
ATOM 702 N N . TYR A 1 96 ? 4.396 2.650 8.203 1.00 95.38 96 TYR A N 1
ATOM 703 C CA . TYR A 1 96 ? 3.324 3.444 8.798 1.00 95.38 96 TYR A CA 1
ATOM 704 C C . TYR A 1 96 ? 2.580 2.649 9.884 1.00 95.38 96 TYR A C 1
ATOM 706 O O . TYR A 1 96 ? 2.446 3.122 11.013 1.00 95.38 96 TYR A O 1
ATOM 714 N N . CYS A 1 97 ? 2.160 1.414 9.589 1.00 93.00 97 CYS A N 1
ATOM 715 C CA . CYS A 1 97 ? 1.466 0.561 10.554 1.00 93.00 97 CYS A CA 1
ATOM 716 C C . CYS A 1 97 ? 2.314 0.265 11.802 1.00 93.00 97 CYS A C 1
ATOM 718 O O . CYS A 1 97 ? 1.791 0.323 12.915 1.00 93.00 97 CYS A O 1
ATOM 720 N N . GLN A 1 98 ? 3.614 -0.003 11.646 1.00 94.00 98 GLN A N 1
ATOM 721 C CA . GLN A 1 98 ? 4.524 -0.213 12.779 1.00 94.00 98 GLN A CA 1
ATOM 722 C C . GLN A 1 98 ? 4.639 1.032 13.671 1.00 94.00 98 GLN A C 1
ATOM 724 O O . GLN A 1 98 ? 4.585 0.919 14.896 1.00 94.00 98 GLN A O 1
ATOM 729 N N . GLN A 1 99 ? 4.764 2.223 13.078 1.00 93.94 99 GLN A N 1
ATOM 730 C CA . GLN A 1 99 ? 4.851 3.479 13.831 1.00 93.94 99 GLN A CA 1
ATOM 731 C C . GLN A 1 99 ? 3.576 3.749 14.639 1.00 93.94 99 GLN A C 1
ATOM 733 O O . GLN A 1 99 ? 3.656 4.168 15.793 1.00 93.94 99 GLN A O 1
ATOM 738 N N . GLN A 1 100 ? 2.402 3.466 14.067 1.00 88.75 100 GLN A N 1
ATOM 739 C CA . GLN A 1 100 ? 1.124 3.625 14.768 1.00 88.75 100 GLN A CA 1
ATOM 740 C C . GLN A 1 100 ? 0.992 2.674 15.968 1.00 88.75 100 GLN A C 1
ATOM 742 O O . GLN A 1 100 ? 0.486 3.073 17.014 1.00 88.75 100 GLN A O 1
ATOM 747 N N . GLN A 1 101 ? 1.487 1.437 15.859 1.00 83.69 101 GLN A N 1
ATOM 748 C CA . GLN A 1 101 ? 1.463 0.476 16.971 1.00 83.69 101 GLN A CA 1
ATOM 749 C C . GLN A 1 101 ? 2.356 0.895 18.146 1.00 83.69 101 GLN A C 1
ATOM 751 O O . GLN A 1 101 ? 2.023 0.608 19.294 1.00 83.69 101 GLN A O 1
ATOM 756 N N . GLN A 1 102 ? 3.477 1.571 17.879 1.00 80.81 102 GLN A N 1
ATOM 757 C CA . GLN A 1 102 ? 4.382 2.070 18.923 1.00 80.81 102 GLN A CA 1
ATOM 758 C C . GLN A 1 102 ? 3.796 3.270 19.680 1.00 80.81 102 GLN A C 1
ATOM 760 O O . GLN A 1 102 ? 4.024 3.408 20.878 1.00 80.81 102 GLN A O 1
ATOM 765 N N . GLN A 1 103 ? 3.023 4.122 18.999 1.00 76.94 103 GLN A N 1
ATOM 766 C CA . GLN A 1 103 ? 2.369 5.287 19.610 1.00 76.94 103 GLN A CA 1
ATOM 767 C C . GLN A 1 103 ? 1.194 4.901 20.517 1.00 76.94 103 GLN A C 1
ATOM 769 O O . GLN A 1 103 ? 0.894 5.624 21.454 1.00 76.94 103 GLN A O 1
ATOM 774 N N . GLN A 1 104 ? 0.546 3.759 20.273 1.00 66.25 104 GLN A N 1
ATOM 775 C CA . GLN A 1 104 ? -0.574 3.270 21.093 1.00 66.25 104 GLN A CA 1
ATOM 776 C C . GLN A 1 104 ? -0.136 2.576 22.399 1.00 66.25 104 GLN A C 1
ATOM 778 O O . GLN A 1 104 ? -0.989 2.163 23.180 1.00 66.25 104 GLN A O 1
ATOM 783 N N . GLN A 1 105 ? 1.171 2.406 22.624 1.00 58.56 105 GLN A N 1
ATOM 784 C CA . GLN A 1 105 ? 1.740 1.753 23.814 1.00 58.56 105 GLN A CA 1
ATOM 785 C C . GLN A 1 105 ? 2.343 2.744 24.827 1.00 58.56 105 GLN A C 1
ATOM 787 O O . GLN A 1 105 ? 2.914 2.308 25.826 1.00 58.56 105 GLN A O 1
ATOM 792 N N . GLN A 1 106 ? 2.236 4.051 24.566 1.00 48.12 106 GLN A N 1
ATOM 793 C CA . GLN A 1 106 ? 2.686 5.147 25.436 1.00 48.12 106 GLN A CA 1
ATOM 794 C C . GLN A 1 106 ? 1.478 5.889 26.005 1.00 48.12 106 GLN A C 1
ATOM 796 O O . GLN A 1 106 ? 1.576 6.335 27.168 1.00 48.12 106 GLN A O 1
#

Sequence (106 aa):
SNTNNDNNNNDNSASLSGVNVAVLLAGTNDLPEYAGVTNDASTKIVQSIIGLHQLCVSRGGIRHTVAVGIPPSAYQQYHPPAATLANNINEQLHHYCQQQQQQQQQ

Secondary structure (DSSP, 8-state):
----------------TT--EEEE--STTTHHHHTTT-TTHHHHHHHHHHHHHHHHHHTT---EEEEPPPPP-HHHHH-HHHHHHHHHHHHHHHHHHHHHHHHTT-

Foldseek 3Di:
DDDDDDDDPPVVCPPVVPQQEEEDDDDQVCLVVPQPPDPCSLVVRLVVSVVVVVCCVVPVVHPYYHYDQDDDDPVCVVRVSSVVSSVSNRVVNVVVVVVVVVVVVD

pLDDT: mean 84.81, std 16.97, range [44.12, 98.25]

Radius of gyration: 20.07 Å; chains: 1; bounding box: 69×33×43 Å

Organism: Cyclophora tenuis (NCBI:txid216820)